Protein AF-I3IBD9-F1 (afdb_monomer)

Mean predicted aligned error: 4.46 Å

Foldseek 3Di:
DVVVVVVLVVLLCLVVDPPPDPDLLVSLLVSLVVVLQCCQAPCCVPPVVCDHRNCVVHPCSSVVSSVVSSVSSSVSSVVVVVD

pLDDT: mean 89.36, std 8.5, range [56.09, 96.75]

Solvent-accessible surface area (backbone atoms only — not comparable to full-atom values): 4571 Å² total; per-residue (Å²): 113,72,68,61,54,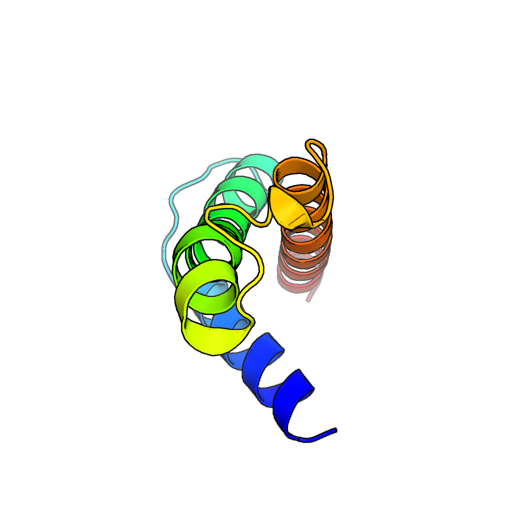52,54,52,51,62,60,50,54,61,73,72,50,88,70,91,44,97,40,71,67,58,39,16,48,58,58,15,47,55,62,32,50,45,42,26,68,42,42,20,41,76,73,66,69,30,38,68,40,25,48,75,79,34,88,59,40,52,58,51,51,35,51,53,38,27,52,54,31,38,53,51,55,50,50,68,72,75,106

Secondary structure (DSSP, 8-state):
-HHHHHHHHHHHGGGGS----SSHHHHHHHHHHHHHHHIIIIIIIIIS---GGGGGG-TTHHHHHHHHHHHHHHHHHHHHHH-

Radius of gyration: 13.64 Å; Cα contacts (8 Å, |Δi|>4): 73; chains: 1; bounding box: 32×30×34 Å

Structure (mmCIF, N/CA/C/O backbone):
data_AF-I3IBD9-F1
#
_entry.id   AF-I3IBD9-F1
#
loop_
_atom_site.group_PDB
_atom_site.id
_atom_site.type_symbol
_atom_site.label_atom_id
_atom_site.label_alt_id
_atom_site.label_comp_id
_atom_site.label_asym_id
_atom_site.label_entity_id
_atom_site.label_seq_id
_atom_site.pdbx_PDB_ins_code
_atom_site.Cartn_x
_atom_site.Cartn_y
_atom_site.Cartn_z
_atom_site.occupancy
_atom_site.B_iso_or_equiv
_atom_site.auth_seq_id
_atom_site.auth_comp_id
_atom_site.auth_asym_id
_atom_site.auth_atom_id
_atom_site.pdbx_PDB_model_num
ATOM 1 N N . MET A 1 1 ? 3.899 -16.432 11.828 1.00 56.09 1 MET A N 1
ATOM 2 C CA . MET A 1 1 ? 4.691 -16.385 10.575 1.00 56.09 1 MET A CA 1
ATOM 3 C C . MET A 1 1 ? 3.837 -16.670 9.342 1.00 56.09 1 MET A C 1
ATOM 5 O O . MET A 1 1 ? 3.890 -15.873 8.416 1.00 56.09 1 MET A O 1
ATOM 9 N N . TYR A 1 2 ? 2.982 -17.702 9.363 1.00 58.09 2 TYR A N 1
ATOM 10 C CA . TYR A 1 2 ? 2.070 -18.054 8.260 1.00 58.09 2 TYR A CA 1
ATOM 11 C C . TYR A 1 2 ? 1.241 -16.887 7.667 1.00 58.09 2 TYR A C 1
ATOM 13 O O . TYR A 1 2 ? 1.267 -16.725 6.449 1.00 58.09 2 TYR A O 1
ATOM 21 N N . PRO A 1 3 ? 0.616 -15.984 8.458 1.00 72.25 3 PRO A N 1
ATOM 22 C CA . PRO A 1 3 ? -0.208 -14.917 7.881 1.00 72.25 3 PRO A CA 1
ATOM 23 C C . PRO A 1 3 ? 0.602 -13.918 7.047 1.00 72.25 3 PRO A C 1
ATOM 25 O O . PRO A 1 3 ? 0.136 -13.448 6.019 1.00 72.25 3 PRO A O 1
ATOM 28 N N . ARG A 1 4 ? 1.837 -13.602 7.465 1.00 69.12 4 ARG A N 1
ATOM 29 C CA . ARG A 1 4 ? 2.657 -12.556 6.824 1.00 69.12 4 ARG A CA 1
ATOM 30 C C . ARG A 1 4 ? 3.149 -12.977 5.440 1.00 69.12 4 ARG A C 1
ATOM 32 O O . ARG A 1 4 ? 3.214 -12.145 4.544 1.00 69.12 4 ARG A O 1
ATOM 39 N N . ILE A 1 5 ? 3.460 -14.263 5.270 1.00 74.56 5 ILE A N 1
ATOM 40 C CA . ILE A 1 5 ? 3.894 -14.824 3.983 1.00 74.56 5 ILE A CA 1
ATOM 41 C C . ILE A 1 5 ? 2.720 -14.845 3.002 1.00 74.56 5 ILE A C 1
ATOM 43 O O . ILE A 1 5 ? 2.875 -14.413 1.864 1.00 74.56 5 ILE A O 1
ATOM 47 N N . VAL A 1 6 ? 1.538 -15.277 3.457 1.00 81.94 6 VAL A N 1
ATOM 48 C CA . VAL A 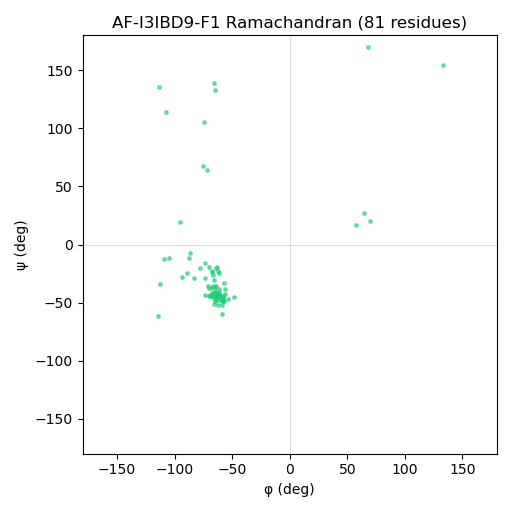1 6 ? 0.319 -15.285 2.633 1.00 81.94 6 VAL A CA 1
ATOM 49 C C . VAL A 1 6 ? -0.036 -13.870 2.185 1.00 81.94 6 VAL A C 1
ATOM 51 O O . VAL A 1 6 ? -0.300 -13.658 1.007 1.00 81.94 6 VAL A O 1
ATOM 54 N N . TRP A 1 7 ? 0.040 -12.889 3.088 1.00 81.75 7 TRP A N 1
ATOM 55 C CA . TRP A 1 7 ? -0.216 -11.489 2.754 1.00 81.75 7 TRP A CA 1
ATOM 56 C C . TRP A 1 7 ? 0.773 -10.928 1.728 1.00 81.75 7 TRP A C 1
ATOM 58 O O . TRP A 1 7 ? 0.352 -10.281 0.774 1.00 81.75 7 TRP A O 1
ATOM 68 N N . GLY A 1 8 ? 2.070 -11.210 1.878 1.00 82.38 8 GLY A N 1
ATOM 69 C CA . GLY A 1 8 ? 3.077 -10.797 0.898 1.00 82.38 8 GLY A CA 1
ATOM 70 C C . GLY A 1 8 ? 2.879 -11.454 -0.472 1.00 82.38 8 GLY A C 1
ATOM 71 O O . GLY A 1 8 ? 2.950 -10.772 -1.491 1.00 82.38 8 GLY A O 1
ATOM 72 N N . GLY A 1 9 ? 2.580 -12.756 -0.504 1.00 84.31 9 GLY A N 1
ATOM 73 C CA . GLY A 1 9 ? 2.318 -13.498 -1.740 1.00 84.31 9 GLY A CA 1
ATOM 74 C C . GLY A 1 9 ? 1.041 -13.047 -2.450 1.00 84.31 9 GLY A C 1
ATOM 75 O O . GLY A 1 9 ? 1.061 -12.846 -3.661 1.00 84.31 9 GLY A O 1
ATOM 76 N N . LEU A 1 10 ? -0.041 -12.810 -1.698 1.00 89.44 10 LEU A N 1
ATOM 77 C CA . LEU A 1 10 ? -1.323 -12.341 -2.232 1.00 89.44 10 LEU A CA 1
ATOM 78 C C . LEU A 1 10 ? -1.153 -11.028 -3.004 1.00 89.44 10 LEU A C 1
ATOM 80 O O . LEU A 1 10 ? -1.596 -10.917 -4.145 1.00 89.44 10 LEU A O 1
ATOM 84 N N . TRP A 1 11 ? -0.463 -10.055 -2.407 1.00 90.38 11 TRP A N 1
ATOM 85 C CA . TRP A 1 11 ? -0.176 -8.786 -3.073 1.00 90.38 11 TRP A CA 1
ATOM 86 C C . TRP A 1 11 ? 0.897 -8.918 -4.154 1.00 90.38 11 TRP A C 1
ATOM 88 O O . TRP A 1 11 ? 0.861 -8.189 -5.141 1.00 90.38 11 TRP A O 1
ATOM 98 N N . GLY A 1 12 ? 1.821 -9.871 -4.015 1.00 88.19 12 GLY A N 1
ATOM 99 C CA . GLY A 1 12 ? 2.822 -10.198 -5.029 1.00 88.19 12 GLY A CA 1
ATOM 100 C C . GLY A 1 12 ? 2.210 -10.587 -6.379 1.00 88.19 12 GLY A C 1
ATOM 101 O O . GLY A 1 12 ? 2.750 -10.221 -7.421 1.00 88.19 12 GLY A O 1
ATOM 102 N N . PHE A 1 13 ? 1.038 -11.231 -6.393 1.00 90.75 13 PHE A N 1
ATOM 103 C CA . PHE A 1 13 ? 0.334 -11.561 -7.639 1.00 90.75 13 PHE A CA 1
ATOM 104 C C . PHE A 1 13 ? -0.078 -10.331 -8.459 1.00 90.75 13 PHE A C 1
ATOM 106 O O . PHE A 1 13 ? -0.203 -10.436 -9.678 1.00 90.75 13 PHE A O 1
ATOM 113 N N . LEU A 1 14 ? -0.212 -9.149 -7.844 1.00 89.19 14 LEU A N 1
ATOM 114 C CA . LEU A 1 14 ? -0.483 -7.905 -8.574 1.00 89.19 14 LEU A CA 1
ATOM 115 C C . LEU A 1 14 ? 0.634 -7.556 -9.565 1.00 89.19 14 LEU A C 1
ATOM 117 O O . LEU A 1 14 ? 0.383 -6.879 -10.559 1.00 89.19 14 LEU A O 1
ATOM 121 N N . PHE A 1 15 ? 1.856 -8.044 -9.342 1.00 88.69 15 PHE A N 1
ATOM 122 C CA . PHE A 1 15 ? 2.960 -7.856 -10.278 1.00 88.69 15 PHE A CA 1
ATOM 123 C C . PHE A 1 15 ? 2.844 -8.717 -11.538 1.00 88.69 15 PHE A C 1
ATOM 125 O O . PHE A 1 15 ? 3.509 -8.402 -12.523 1.00 88.69 15 PHE A O 1
ATOM 132 N N . LEU A 1 16 ? 1.999 -9.751 -11.550 1.00 87.88 16 LEU A N 1
ATOM 133 C CA . LEU A 1 16 ? 1.708 -10.523 -12.762 1.00 87.88 16 LEU A CA 1
ATOM 134 C C . LEU A 1 16 ? 0.738 -9.795 -13.698 1.00 87.88 16 LEU A C 1
ATOM 136 O O . LEU A 1 16 ? 0.679 -10.113 -14.883 1.00 87.88 16 LEU A O 1
ATOM 140 N N . LEU A 1 17 ? -0.023 -8.823 -13.185 1.00 85.69 17 LEU A N 1
ATOM 141 C CA . LEU A 1 17 ? -0.939 -8.046 -14.009 1.00 85.69 17 LEU A CA 1
ATOM 142 C C . LEU A 1 17 ? -0.146 -7.194 -15.017 1.00 85.69 17 LEU A C 1
ATOM 144 O O . LEU A 1 17 ? 0.866 -6.585 -14.641 1.00 85.69 17 LEU A O 1
ATOM 148 N N . PRO A 1 18 ? -0.611 -7.089 -16.277 1.00 79.94 18 PRO A N 1
ATOM 149 C CA . PRO A 1 18 ? 0.006 -6.251 -17.300 1.00 79.94 18 PRO A CA 1
ATOM 150 C C . PRO A 1 18 ? -0.319 -4.773 -17.035 1.00 79.94 18 PRO A C 1
ATOM 152 O O . PRO A 1 18 ? -1.069 -4.128 -17.762 1.00 79.94 18 PRO A O 1
ATOM 155 N N . ILE A 1 19 ? 0.218 -4.223 -15.947 1.00 78.06 19 ILE A N 1
ATOM 156 C CA . ILE A 1 19 ? 0.075 -2.807 -15.614 1.00 78.06 19 ILE A CA 1
ATOM 157 C C . ILE A 1 19 ? 0.984 -2.029 -16.563 1.00 78.06 19 ILE A C 1
ATOM 159 O O . ILE A 1 19 ? 2.207 -2.024 -16.403 1.00 78.06 19 ILE A O 1
ATOM 163 N N . TYR A 1 20 ? 0.377 -1.373 -17.552 1.00 65.12 20 TYR A N 1
ATOM 164 C CA . TYR A 1 20 ? 1.044 -0.546 -18.559 1.00 65.12 20 TYR A CA 1
ATOM 165 C C . TYR A 1 20 ? 1.560 0.772 -17.960 1.00 65.12 20 TYR A C 1
ATOM 167 O O . TYR A 1 20 ? 1.113 1.861 -18.306 1.00 65.12 20 TYR A O 1
ATOM 175 N N . ALA A 1 21 ? 2.503 0.686 -17.026 1.00 72.44 21 ALA A N 1
ATOM 176 C CA . ALA A 1 21 ? 3.232 1.832 -16.512 1.00 72.44 21 ALA A CA 1
ATOM 177 C C . ALA A 1 21 ? 4.662 1.786 -17.057 1.00 72.44 21 ALA A C 1
ATOM 179 O O . ALA A 1 21 ? 5.442 0.901 -16.712 1.00 72.44 21 ALA A O 1
ATOM 180 N N . SER A 1 22 ? 5.013 2.766 -17.894 1.00 74.88 22 SER A N 1
ATOM 181 C CA . SER A 1 22 ? 6.346 2.859 -18.509 1.00 74.88 22 SER A CA 1
ATOM 182 C C . SER A 1 22 ? 7.475 3.058 -17.487 1.00 74.88 22 SER A C 1
ATOM 184 O O . SER A 1 22 ? 8.636 2.813 -17.804 1.00 74.88 22 SER A O 1
ATOM 186 N N . SER A 1 23 ? 7.155 3.514 -16.271 1.00 88.50 23 SER A N 1
ATOM 187 C CA . SER A 1 23 ? 8.113 3.743 -15.188 1.00 88.50 23 SER A CA 1
ATOM 188 C C . SER A 1 23 ? 7.874 2.778 -14.031 1.00 88.50 23 SER A C 1
ATOM 190 O O . SER A 1 23 ? 6.744 2.613 -13.569 1.00 88.50 23 SER A O 1
ATOM 192 N N . ILE A 1 24 ? 8.959 2.203 -13.507 1.00 89.75 24 ILE A N 1
ATOM 193 C CA . ILE A 1 24 ? 8.961 1.330 -12.319 1.00 89.75 24 ILE A CA 1
ATOM 194 C C . ILE A 1 24 ? 8.348 2.048 -11.114 1.00 89.75 24 ILE A C 1
ATOM 196 O O . ILE A 1 24 ? 7.597 1.440 -10.352 1.00 89.75 24 ILE A O 1
ATOM 200 N N . PHE A 1 25 ? 8.615 3.350 -10.972 1.00 90.75 25 PHE A N 1
ATOM 201 C CA . PHE A 1 25 ? 8.045 4.167 -9.902 1.00 90.75 25 PHE A CA 1
ATOM 202 C C . PHE A 1 25 ? 6.526 4.268 -10.025 1.00 90.75 25 PHE A C 1
ATOM 204 O O . PHE A 1 25 ? 5.819 4.016 -9.051 1.00 90.75 25 PHE A O 1
ATOM 211 N N . ALA A 1 26 ? 6.024 4.568 -11.227 1.00 89.75 26 ALA A N 1
ATOM 212 C CA . ALA A 1 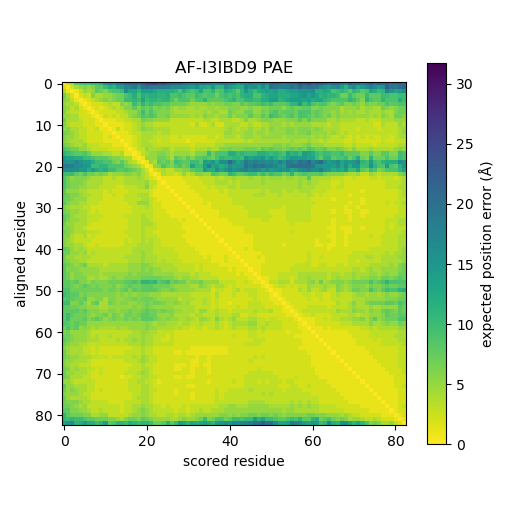26 ? 4.591 4.661 -11.491 1.00 89.75 26 ALA A CA 1
ATOM 213 C C . ALA A 1 26 ? 3.897 3.304 -11.301 1.00 89.75 26 ALA A C 1
ATOM 215 O O . ALA A 1 26 ? 2.858 3.228 -10.650 1.00 89.75 26 ALA A O 1
ATOM 216 N N . ARG A 1 27 ? 4.508 2.215 -11.787 1.00 90.69 27 ARG A N 1
ATOM 217 C CA . ARG A 1 27 ? 4.000 0.851 -11.590 1.00 90.69 27 ARG A CA 1
ATOM 218 C C . ARG A 1 27 ? 3.874 0.515 -10.105 1.00 90.69 27 ARG A C 1
ATOM 220 O O . ARG A 1 27 ? 2.826 0.050 -9.672 1.00 90.69 27 ARG A O 1
ATOM 227 N N . SER A 1 28 ? 4.921 0.792 -9.331 1.00 92.69 28 SER A N 1
ATOM 228 C CA . SER A 1 28 ? 4.950 0.506 -7.893 1.00 92.69 28 SER A CA 1
ATOM 229 C C . SER A 1 28 ? 3.947 1.358 -7.117 1.00 92.69 28 SER A C 1
ATOM 231 O O . SER A 1 28 ? 3.322 0.887 -6.174 1.00 92.69 28 SER A O 1
ATOM 233 N N . PHE A 1 29 ? 3.750 2.610 -7.535 1.00 93.88 29 PHE A N 1
ATOM 234 C CA . PHE A 1 29 ? 2.743 3.500 -6.961 1.00 93.88 29 PHE A CA 1
ATOM 235 C C . PHE A 1 29 ? 1.327 2.944 -7.149 1.00 93.88 29 PHE A C 1
ATOM 237 O O . PHE A 1 29 ? 0.568 2.846 -6.187 1.00 93.88 29 PHE A O 1
ATOM 244 N N . VAL A 1 30 ? 0.993 2.513 -8.370 1.00 92.50 30 VAL A N 1
ATOM 245 C CA . VAL A 1 30 ? -0.318 1.927 -8.690 1.00 92.50 30 VAL A CA 1
ATOM 246 C C . VAL A 1 30 ? -0.545 0.622 -7.928 1.00 92.50 30 VAL A C 1
ATOM 248 O O . VAL A 1 30 ? -1.610 0.438 -7.344 1.00 92.50 30 VAL A O 1
ATOM 251 N N . ILE A 1 31 ? 0.452 -0.265 -7.885 1.00 93.00 31 ILE A N 1
ATOM 252 C CA . ILE A 1 31 ? 0.339 -1.535 -7.157 1.00 93.00 31 ILE A CA 1
ATOM 253 C C . ILE A 1 31 ? 0.124 -1.288 -5.664 1.00 93.00 31 ILE A C 1
ATOM 255 O O . ILE A 1 31 ? -0.738 -1.931 -5.077 1.00 93.00 31 ILE A O 1
ATOM 259 N N . ALA A 1 32 ? 0.846 -0.341 -5.061 1.00 95.06 32 ALA A N 1
ATOM 260 C CA . ALA A 1 32 ? 0.732 -0.018 -3.641 1.00 95.06 32 ALA A CA 1
ATOM 261 C C . ALA A 1 32 ? -0.614 0.605 -3.245 1.00 95.06 32 ALA A C 1
ATOM 263 O O . ALA A 1 32 ? -1.037 0.452 -2.097 1.00 95.06 32 ALA A 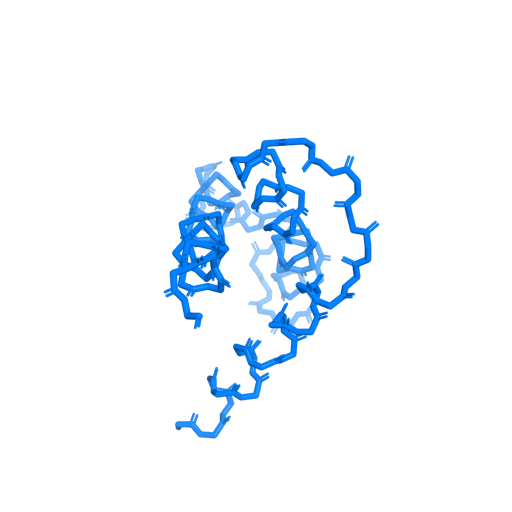O 1
ATOM 264 N N . LEU A 1 33 ? -1.318 1.271 -4.167 1.00 94.69 33 LEU A N 1
ATOM 265 C CA . LEU A 1 33 ? -2.650 1.815 -3.891 1.00 94.69 33 LEU A CA 1
ATOM 266 C C . LEU A 1 33 ? -3.660 0.720 -3.537 1.00 94.69 33 LEU A C 1
ATOM 268 O O . LEU A 1 33 ? -4.466 0.920 -2.635 1.00 94.69 33 LEU A O 1
ATOM 272 N N . ILE A 1 34 ? -3.599 -0.441 -4.190 1.00 93.88 34 ILE A N 1
ATOM 273 C CA . ILE A 1 34 ? -4.553 -1.539 -3.977 1.00 93.88 34 ILE A CA 1
ATOM 274 C C . ILE A 1 34 ? -4.558 -2.029 -2.512 1.00 93.88 34 ILE A C 1
ATOM 276 O O . ILE A 1 34 ? -5.602 -1.923 -1.859 1.00 93.88 34 ILE A O 1
ATOM 280 N N . PRO A 1 35 ? -3.434 -2.512 -1.940 1.00 94.94 35 PRO A N 1
ATOM 281 C CA . PRO A 1 35 ? -3.395 -2.932 -0.546 1.00 94.94 35 PRO A CA 1
ATOM 282 C C . PRO A 1 35 ? -3.613 -1.765 0.422 1.00 94.94 35 PRO A C 1
ATOM 284 O O . PRO A 1 35 ? -4.206 -1.961 1.483 1.00 94.94 35 PRO A O 1
ATOM 287 N N . THR A 1 36 ? -3.197 -0.546 0.060 1.00 96.44 36 THR A N 1
ATOM 288 C CA . THR A 1 36 ? -3.428 0.652 0.881 1.00 96.44 36 THR A CA 1
ATOM 289 C C . THR A 1 36 ? -4.918 0.928 1.042 1.00 96.44 36 THR A C 1
ATOM 291 O O . THR A 1 36 ? -5.397 1.046 2.167 1.00 96.44 36 THR A O 1
ATOM 294 N N . LEU A 1 37 ? -5.671 0.995 -0.058 1.00 95.88 37 LEU A N 1
ATOM 295 C CA . LEU A 1 37 ? -7.108 1.262 -0.027 1.00 95.88 37 LEU A CA 1
ATOM 296 C C . LEU A 1 37 ? -7.853 0.167 0.738 1.00 95.88 37 LEU A C 1
ATOM 298 O O . LEU A 1 37 ? -8.701 0.468 1.574 1.00 95.88 37 LEU A O 1
ATOM 302 N N . ILE A 1 38 ? -7.490 -1.097 0.520 1.00 95.38 38 ILE A N 1
ATOM 303 C CA . ILE A 1 38 ? -8.095 -2.224 1.235 1.00 95.38 38 ILE A CA 1
ATOM 304 C C . ILE A 1 38 ? -7.779 -2.144 2.734 1.00 95.38 38 ILE A C 1
ATOM 306 O O . ILE A 1 38 ? -8.660 -2.339 3.567 1.00 95.38 38 ILE A O 1
ATOM 310 N N . THR A 1 39 ? -6.562 -1.771 3.115 1.00 94.56 39 THR A N 1
ATOM 311 C CA . THR A 1 39 ? -6.214 -1.606 4.533 1.00 94.56 39 THR A CA 1
ATOM 312 C C . THR A 1 39 ? -6.999 -0.454 5.172 1.00 94.56 39 THR A C 1
ATOM 314 O O . THR A 1 39 ? -7.626 -0.629 6.215 1.00 94.56 39 THR A O 1
ATOM 317 N N . LEU A 1 40 ? -7.019 0.712 4.520 1.00 94.94 40 LEU A N 1
ATOM 318 C CA . LEU A 1 40 ? -7.620 1.941 5.042 1.00 94.94 40 LEU A CA 1
ATOM 319 C C . LEU A 1 40 ? -9.148 1.902 5.107 1.00 94.94 40 LEU A C 1
ATOM 321 O O . LEU A 1 40 ? -9.732 2.447 6.044 1.00 94.94 40 LEU A O 1
ATOM 325 N N . PHE A 1 41 ? -9.794 1.286 4.119 1.00 95.75 41 PHE A N 1
ATOM 326 C CA . PHE A 1 41 ? -11.249 1.317 3.972 1.00 95.75 41 PHE A CA 1
ATOM 327 C C . PHE A 1 41 ? -11.928 -0.017 4.271 1.00 95.75 41 PHE A C 1
ATOM 329 O O . PHE A 1 41 ? -13.143 -0.029 4.437 1.00 95.75 41 PHE A O 1
ATOM 336 N N . VAL A 1 42 ? -11.177 -1.119 4.382 1.00 94.94 42 VAL A N 1
ATOM 337 C CA . VAL A 1 42 ? -11.736 -2.430 4.738 1.00 94.94 42 VAL A CA 1
ATOM 338 C C . VAL A 1 42 ? -11.215 -2.900 6.096 1.00 94.94 42 VAL A C 1
ATOM 340 O O . VAL A 1 42 ? -11.992 -3.040 7.038 1.00 94.94 42 VAL A O 1
ATOM 343 N N . PHE A 1 43 ? -9.903 -3.091 6.249 1.00 93.69 43 PHE A N 1
ATOM 344 C CA . PHE A 1 43 ? -9.347 -3.647 7.492 1.00 93.69 43 PHE A CA 1
ATOM 345 C C . PHE A 1 43 ? -9.534 -2.731 8.697 1.00 93.69 43 PHE A C 1
ATOM 347 O O . PHE A 1 43 ? -10.074 -3.156 9.719 1.00 93.69 43 PHE A O 1
ATOM 354 N N . PHE A 1 44 ? -9.143 -1.466 8.574 1.00 94.25 44 PHE A N 1
ATOM 355 C CA . PHE A 1 44 ? -9.232 -0.517 9.677 1.00 94.25 44 PHE A CA 1
ATOM 356 C C . PHE A 1 44 ? -10.653 -0.317 10.210 1.00 94.25 44 PHE A C 1
ATOM 358 O O . PHE A 1 44 ? -10.831 -0.488 11.417 1.00 94.25 44 PHE A O 1
ATOM 365 N N . PRO A 1 45 ? -11.675 -0.011 9.389 1.00 93.94 45 PRO A N 1
ATOM 366 C CA . PRO A 1 45 ? -13.019 0.195 9.915 1.00 93.94 45 PRO A CA 1
ATOM 367 C C . PRO A 1 45 ? -13.715 -1.104 10.341 1.00 93.94 45 PRO A C 1
ATOM 369 O O . PRO A 1 45 ? -14.327 -1.116 11.406 1.00 93.94 45 PRO A O 1
ATOM 372 N N . PHE A 1 46 ? -13.632 -2.188 9.557 1.00 94.19 46 PHE A N 1
ATOM 373 C CA . PHE A 1 46 ? -14.476 -3.372 9.784 1.00 94.19 46 PHE A CA 1
ATOM 374 C C . PHE A 1 46 ? -13.836 -4.456 10.653 1.00 94.19 46 PHE A C 1
ATOM 376 O O . PHE A 1 46 ? -14.562 -5.198 11.308 1.00 94.19 46 PHE A O 1
ATOM 383 N N . TYR A 1 47 ? -12.505 -4.564 10.670 1.00 92.06 47 TYR A N 1
ATOM 384 C CA . TYR A 1 47 ? -11.807 -5.648 11.374 1.00 92.06 47 TYR A CA 1
ATOM 385 C C . TYR A 1 47 ? -11.004 -5.161 12.582 1.00 92.06 47 TYR A C 1
ATOM 387 O O . TYR A 1 47 ? -10.918 -5.875 13.577 1.00 92.06 47 TYR A O 1
ATOM 395 N N . GLU A 1 48 ? -10.426 -3.958 12.523 1.00 90.50 48 GLU A N 1
ATOM 396 C CA . GLU A 1 48 ? -9.592 -3.421 13.609 1.00 90.50 48 GLU A CA 1
ATOM 397 C C . GLU A 1 48 ? -10.281 -2.340 14.457 1.00 90.50 48 GLU A C 1
ATOM 399 O O . GLU A 1 48 ? -9.752 -1.961 15.500 1.00 90.50 48 GLU A O 1
ATOM 404 N N . GLY A 1 49 ? -11.434 -1.816 14.026 1.00 90.44 49 GLY A N 1
ATOM 405 C CA . GLY A 1 49 ? -12.158 -0.763 14.747 1.00 90.44 49 GLY A CA 1
ATOM 406 C C . GLY A 1 49 ? -11.403 0.572 14.837 1.00 90.44 49 GLY A C 1
ATOM 407 O O . GLY A 1 49 ? -11.618 1.348 15.765 1.00 90.44 49 GLY A O 1
ATOM 408 N N . LYS A 1 50 ? -10.513 0.865 13.882 1.00 90.38 50 LYS A N 1
ATOM 40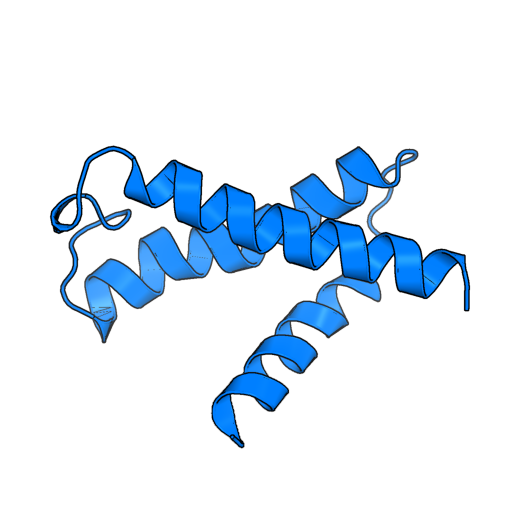9 C CA . LYS A 1 50 ? -9.630 2.050 13.879 1.00 90.38 50 LYS A CA 1
ATOM 410 C C . LYS A 1 50 ? -10.170 3.243 13.084 1.00 90.38 50 LYS A C 1
ATOM 412 O O . LYS A 1 50 ? -9.435 4.149 12.689 1.00 90.38 50 LYS A O 1
ATOM 417 N N . GLY A 1 51 ? -11.478 3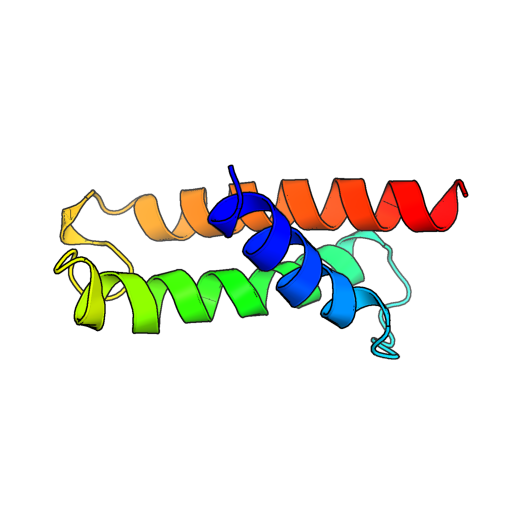.243 12.849 1.00 90.56 51 GLY A N 1
ATOM 418 C CA . GLY A 1 51 ? -12.150 4.252 12.043 1.00 90.56 51 GLY A CA 1
ATOM 419 C C . GLY A 1 51 ? -11.783 4.185 10.558 1.00 90.56 51 GLY A C 1
ATOM 420 O O . GLY A 1 51 ? -10.877 3.468 10.126 1.00 90.56 51 GLY A O 1
ATOM 421 N N . VAL A 1 52 ? -12.5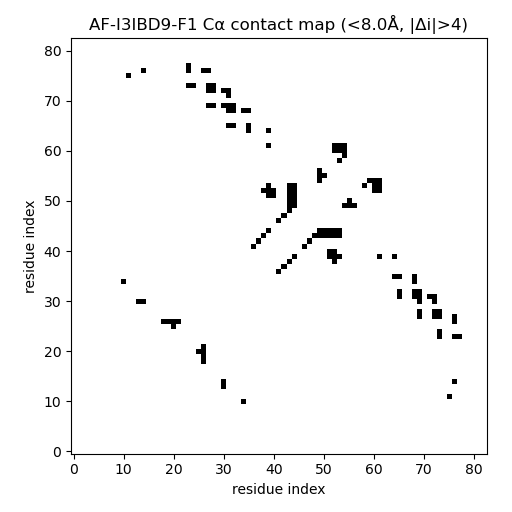20 4.950 9.756 1.00 92.38 52 VAL A N 1
ATOM 422 C CA . VAL A 1 52 ? -12.272 5.055 8.314 1.00 92.38 52 VAL A CA 1
ATOM 423 C C . VAL A 1 52 ? -10.905 5.695 8.083 1.00 92.38 52 VAL A C 1
ATOM 425 O O . VAL A 1 52 ? -10.561 6.689 8.723 1.00 92.38 52 VAL A O 1
ATOM 428 N N . ALA A 1 53 ? -10.112 5.099 7.192 1.00 91.88 53 ALA A N 1
ATOM 429 C CA . ALA A 1 53 ? -8.745 5.509 6.887 1.00 91.88 53 ALA A CA 1
ATOM 430 C C . ALA A 1 53 ? -7.783 5.528 8.093 1.00 91.88 53 ALA A C 1
ATOM 432 O O . ALA A 1 53 ? -6.708 6.117 8.021 1.00 91.88 53 ALA A O 1
ATOM 433 N N . GLY A 1 54 ? -8.125 4.866 9.204 1.00 91.44 54 GLY A N 1
ATOM 434 C CA . GLY A 1 54 ? -7.243 4.805 10.372 1.00 91.44 54 GLY A CA 1
ATOM 435 C C . GLY A 1 54 ? -7.113 6.144 11.099 1.00 91.44 54 GLY A C 1
ATOM 436 O O . GLY A 1 54 ? -6.146 6.354 11.829 1.00 91.44 54 GLY A O 1
ATOM 437 N N . LEU A 1 55 ? -8.059 7.067 10.896 1.00 92.94 55 LEU A N 1
ATOM 438 C CA . LEU A 1 55 ? -7.999 8.412 11.470 1.00 92.94 55 LEU A CA 1
ATOM 439 C C . LEU A 1 55 ? -8.053 8.414 13.003 1.00 92.94 55 LEU A C 1
ATOM 441 O O . LEU A 1 55 ? -7.579 9.370 13.612 1.00 92.94 55 LEU A O 1
ATOM 445 N N . SER A 1 56 ? -8.543 7.342 13.641 1.00 91.12 56 SER A N 1
ATOM 446 C CA . SER A 1 56 ? -8.489 7.223 15.104 1.00 91.12 56 SER A CA 1
ATOM 447 C C . SER A 1 56 ? -7.069 7.007 15.643 1.00 91.12 56 SER A C 1
ATOM 449 O O . SER A 1 56 ? -6.819 7.278 16.813 1.00 91.12 56 SER A O 1
ATOM 451 N N . LEU A 1 57 ? -6.131 6.558 14.801 1.00 90.88 57 LEU A N 1
ATOM 452 C CA . LEU A 1 57 ? -4.712 6.421 15.146 1.00 90.88 57 LEU A CA 1
ATOM 453 C C . LEU A 1 57 ? -3.905 7.705 14.911 1.00 90.88 57 LEU A C 1
ATOM 455 O O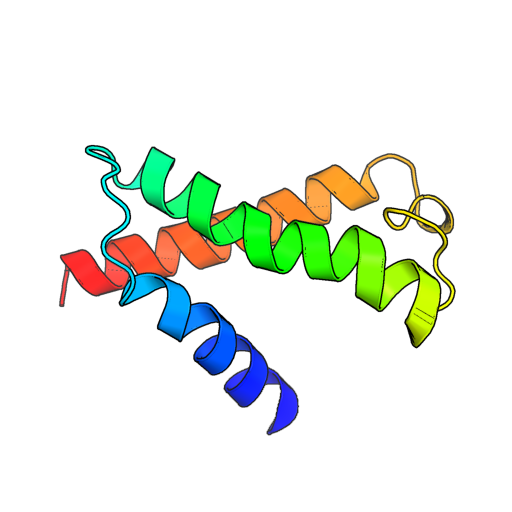 . LEU A 1 57 ? -2.755 7.791 15.333 1.00 90.88 57 LEU A O 1
ATOM 459 N N . GLY A 1 58 ? -4.485 8.685 14.215 1.00 94.88 58 GLY A N 1
ATOM 460 C CA . GLY A 1 58 ? -3.826 9.931 13.842 1.00 94.88 58 GLY A CA 1
ATOM 461 C C . GLY A 1 58 ? -4.048 10.300 12.378 1.00 94.88 58 GLY A C 1
ATOM 462 O O . GLY A 1 58 ? -4.255 9.446 11.516 1.00 94.88 58 GLY A O 1
ATOM 463 N N . ILE A 1 59 ? -3.957 11.598 12.083 1.00 94.69 59 ILE A N 1
ATOM 464 C CA . ILE A 1 59 ? -4.234 12.145 10.745 1.00 94.69 59 ILE A CA 1
ATOM 465 C C . ILE A 1 59 ? -3.215 11.709 9.679 1.00 94.69 59 ILE A C 1
ATOM 467 O O . ILE A 1 59 ? -3.528 11.692 8.493 1.00 94.69 59 ILE A O 1
ATOM 471 N N . LEU A 1 60 ? -2.005 11.320 10.095 1.00 95.69 60 LEU A N 1
ATOM 472 C CA . LEU A 1 60 ? -0.933 10.869 9.199 1.00 95.69 60 LEU A CA 1
ATOM 473 C C . LEU A 1 60 ? -0.994 9.371 8.875 1.00 95.69 60 LEU A C 1
ATOM 475 O O . LEU A 1 60 ? -0.250 8.906 8.011 1.00 95.69 60 LEU A O 1
ATOM 479 N N . THR A 1 61 ? -1.880 8.611 9.524 1.00 95.25 61 THR A N 1
ATOM 480 C CA . THR A 1 61 ? -2.014 7.161 9.319 1.00 95.25 61 THR A CA 1
ATOM 481 C C . THR A 1 61 ? -2.208 6.773 7.846 1.00 95.25 61 THR A C 1
ATOM 483 O O . THR A 1 61 ? -1.465 5.906 7.383 1.00 95.25 61 THR A O 1
ATOM 486 N N . PRO A 1 62 ? -3.100 7.418 7.061 1.00 94.69 62 PRO A N 1
ATOM 487 C CA . PRO A 1 62 ? -3.262 7.104 5.639 1.00 94.69 62 PRO A CA 1
ATOM 488 C C . PRO A 1 62 ? -1.962 7.228 4.842 1.00 94.69 62 PRO A C 1
ATOM 490 O O . PRO A 1 62 ? -1.643 6.372 4.017 1.00 94.69 62 PRO A O 1
ATOM 493 N N . PHE A 1 63 ? -1.196 8.286 5.121 1.00 96.25 63 PHE A N 1
ATOM 494 C CA . PHE A 1 63 ? 0.056 8.569 4.434 1.00 96.25 63 PHE A CA 1
ATOM 495 C C . PHE A 1 63 ? 1.129 7.534 4.778 1.00 96.25 63 PHE A C 1
ATOM 497 O O . PHE A 1 63 ? 1.801 7.027 3.884 1.00 96.25 63 PHE A O 1
ATOM 504 N N . LEU A 1 64 ? 1.257 7.173 6.057 1.00 95.94 64 LEU A N 1
ATOM 505 C CA . LEU A 1 64 ? 2.225 6.171 6.502 1.00 95.94 64 LEU A CA 1
ATOM 506 C C . LEU A 1 64 ? 1.916 4.786 5.930 1.00 95.94 64 LEU A C 1
ATOM 508 O O . LEU A 1 64 ? 2.821 4.119 5.433 1.00 95.94 64 LEU A O 1
ATOM 512 N N . VAL A 1 65 ? 0.648 4.366 5.952 1.00 96.06 65 VAL A N 1
ATOM 513 C CA . VAL A 1 65 ? 0.225 3.081 5.372 1.00 96.06 65 VAL A CA 1
ATOM 514 C C . VAL A 1 65 ? 0.584 3.031 3.890 1.00 96.06 65 VAL A C 1
ATOM 516 O O . VAL A 1 65 ? 1.225 2.076 3.450 1.00 96.06 65 VAL A O 1
ATOM 519 N N . PHE A 1 66 ? 0.244 4.085 3.143 1.00 96.75 66 PHE A N 1
ATOM 520 C CA . PHE A 1 66 ? 0.603 4.184 1.733 1.00 96.75 66 PHE A CA 1
ATOM 521 C C . PHE A 1 66 ? 2.117 4.122 1.515 1.00 96.75 66 PHE A C 1
ATOM 523 O O . PHE A 1 66 ? 2.593 3.352 0.684 1.00 96.75 66 PHE A O 1
ATOM 530 N N . PHE A 1 67 ? 2.883 4.895 2.284 1.00 96.75 67 P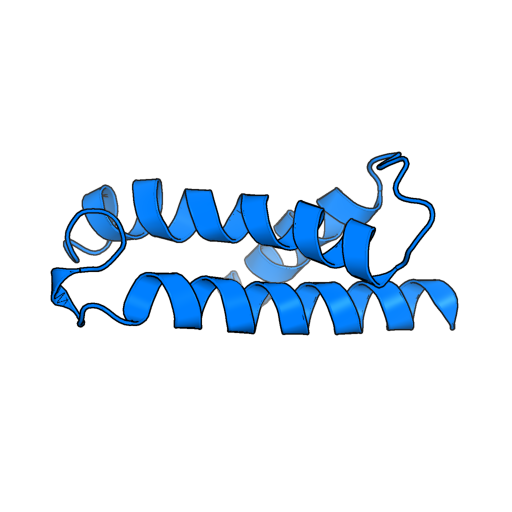HE A N 1
ATOM 531 C CA . PHE A 1 67 ? 4.335 4.969 2.172 1.00 96.75 67 PHE A CA 1
ATOM 532 C C . PHE A 1 67 ? 5.004 3.601 2.357 1.00 96.75 67 PHE A C 1
ATOM 534 O O . PHE A 1 67 ? 5.842 3.211 1.543 1.00 96.75 67 PHE A O 1
ATOM 541 N N . PHE A 1 68 ? 4.601 2.835 3.374 1.00 95.69 68 PHE A N 1
ATOM 542 C CA . PHE A 1 68 ? 5.161 1.503 3.607 1.00 95.69 68 PHE A CA 1
ATOM 543 C C . PHE A 1 68 ? 4.783 0.504 2.508 1.00 95.69 68 PHE A C 1
ATOM 545 O O . PHE A 1 68 ? 5.653 -0.238 2.046 1.00 95.69 68 PHE A O 1
ATOM 552 N N . PHE A 1 69 ? 3.530 0.507 2.036 1.00 95.94 69 PHE A N 1
ATOM 553 C CA . PHE A 1 69 ? 3.137 -0.333 0.899 1.00 95.94 69 PHE A CA 1
ATOM 554 C C . PHE A 1 69 ? 3.856 0.063 -0.388 1.00 95.94 69 PHE A C 1
ATOM 556 O O . PHE A 1 69 ? 4.216 -0.805 -1.182 1.00 95.94 69 PHE A O 1
ATOM 563 N N . TRP A 1 70 ? 4.111 1.353 -0.588 1.00 95.88 70 TRP A N 1
ATOM 564 C CA . TRP A 1 70 ? 4.835 1.840 -1.750 1.00 95.88 70 TRP A CA 1
ATOM 565 C C . TRP A 1 70 ? 6.304 1.436 -1.728 1.00 95.88 70 TRP A C 1
ATOM 567 O O . TRP A 1 70 ? 6.791 0.938 -2.740 1.00 95.88 70 TRP A O 1
ATOM 577 N N . ILE A 1 71 ? 6.988 1.546 -0.584 1.00 96.31 71 ILE A N 1
ATOM 578 C CA . ILE A 1 71 ? 8.360 1.039 -0.434 1.00 96.31 71 ILE A CA 1
ATOM 579 C C . ILE A 1 71 ? 8.407 -0.462 -0.705 1.00 96.31 71 ILE A C 1
ATOM 581 O O . ILE A 1 71 ? 9.253 -0.909 -1.474 1.00 96.31 71 ILE A O 1
ATOM 585 N N . TRP A 1 72 ? 7.497 -1.234 -0.106 1.00 94.75 72 TRP A N 1
ATOM 586 C CA . TRP A 1 72 ? 7.409 -2.675 -0.342 1.00 94.75 72 TRP A CA 1
ATOM 587 C C . TRP A 1 72 ? 7.190 -2.997 -1.827 1.00 94.75 72 TRP A C 1
ATOM 589 O O . TRP A 1 72 ? 7.863 -3.860 -2.389 1.00 94.75 72 TRP A O 1
ATOM 599 N N . SER A 1 73 ? 6.292 -2.269 -2.492 1.00 94.44 73 SER A N 1
ATOM 600 C CA . SER A 1 73 ? 6.035 -2.467 -3.915 1.00 94.44 73 SER A CA 1
ATOM 601 C C . SER A 1 73 ? 7.237 -2.067 -4.772 1.00 94.44 73 SER A C 1
ATOM 603 O O . SER A 1 73 ? 7.505 -2.712 -5.782 1.00 94.44 73 SER A O 1
ATOM 605 N N . LEU A 1 74 ? 7.951 -1.005 -4.403 1.00 94.75 74 LEU A N 1
ATOM 606 C CA . LEU A 1 74 ? 9.113 -0.516 -5.134 1.00 94.75 74 LEU A CA 1
ATOM 607 C C . LEU A 1 74 ? 10.276 -1.503 -5.038 1.00 94.75 74 LEU A C 1
ATOM 609 O O . LEU A 1 74 ? 10.893 -1.821 -6.053 1.00 94.75 74 LEU A O 1
ATOM 613 N N . THR A 1 75 ? 10.550 -2.032 -3.844 1.00 94.62 75 THR A N 1
ATOM 614 C CA . THR A 1 75 ? 11.596 -3.043 -3.654 1.00 94.62 75 THR A CA 1
ATOM 615 C C . THR A 1 75 ? 11.261 -4.336 -4.394 1.00 94.62 75 THR A C 1
ATOM 617 O O . THR A 1 75 ? 12.135 -4.883 -5.066 1.00 94.62 75 THR A O 1
ATOM 620 N N . ALA A 1 76 ? 9.999 -4.776 -4.380 1.00 92.44 76 ALA A N 1
ATOM 621 C CA . ALA A 1 76 ? 9.543 -5.919 -5.170 1.00 92.44 76 ALA A CA 1
ATOM 622 C C . ALA A 1 76 ? 9.695 -5.681 -6.685 1.00 92.44 76 ALA A C 1
ATOM 624 O O . ALA A 1 76 ? 10.222 -6.538 -7.394 1.00 92.44 76 ALA A O 1
ATOM 625 N N . ALA A 1 77 ? 9.308 -4.501 -7.183 1.00 91.81 77 ALA A N 1
ATOM 626 C CA . ALA A 1 77 ? 9.447 -4.145 -8.596 1.00 91.81 77 ALA A CA 1
ATOM 627 C C . ALA A 1 77 ? 10.912 -4.139 -9.056 1.00 91.81 77 ALA A C 1
ATOM 629 O O . ALA A 1 77 ? 11.220 -4.601 -10.154 1.00 91.81 77 ALA A O 1
ATOM 630 N N . ILE A 1 78 ? 11.814 -3.616 -8.220 1.00 92.44 78 ILE A N 1
ATOM 631 C CA . ILE A 1 78 ? 13.256 -3.611 -8.486 1.00 92.44 78 ILE A CA 1
ATOM 632 C C . ILE A 1 78 ? 13.791 -5.045 -8.483 1.00 92.44 78 ILE A C 1
ATOM 634 O O . ILE A 1 78 ? 14.491 -5.422 -9.418 1.00 92.44 78 ILE A O 1
ATOM 638 N N . SER A 1 79 ? 13.420 -5.862 -7.494 1.00 91.62 79 SER A N 1
ATOM 639 C CA . SER A 1 79 ? 13.848 -7.263 -7.410 1.00 91.62 79 SER A CA 1
ATOM 640 C C . SER A 1 79 ? 13.449 -8.061 -8.653 1.00 91.62 79 SER A C 1
ATOM 642 O O . SER A 1 79 ? 14.277 -8.784 -9.198 1.00 91.62 79 SER A O 1
ATOM 644 N N . LEU A 1 80 ? 12.215 -7.890 -9.141 1.00 88.31 80 LEU A N 1
ATOM 645 C CA . LEU A 1 80 ? 11.717 -8.544 -10.358 1.00 88.31 80 LEU A CA 1
ATOM 646 C C . LEU A 1 80 ? 12.401 -8.063 -11.641 1.00 88.31 80 LEU A C 1
ATOM 648 O O . LEU A 1 80 ? 12.366 -8.766 -12.641 1.00 88.31 80 LEU A O 1
ATOM 652 N N . ARG A 1 81 ? 12.977 -6.857 -11.644 1.00 85.19 81 ARG A N 1
ATOM 653 C CA . ARG A 1 81 ? 13.736 -6.340 -12.789 1.00 85.19 81 ARG A CA 1
ATOM 654 C C . ARG A 1 81 ? 15.184 -6.832 -12.803 1.00 85.19 81 ARG A C 1
ATOM 656 O O . ARG A 1 81 ? 15.793 -6.854 -13.866 1.00 85.19 81 ARG A O 1
ATOM 663 N N . VAL A 1 82 ? 15.745 -7.114 -11.628 1.00 89.75 82 VAL A N 1
ATOM 664 C CA . VAL A 1 82 ? 17.143 -7.543 -11.462 1.00 89.75 82 VAL A CA 1
ATOM 665 C C . VAL A 1 82 ? 17.294 -9.068 -11.547 1.00 89.75 82 VAL A C 1
ATOM 667 O O . VAL A 1 82 ? 18.383 -9.532 -11.871 1.00 89.75 82 VAL A O 1
ATOM 670 N N . SER A 1 83 ? 16.229 -9.825 -11.255 1.00 75.94 83 SER A N 1
ATOM 671 C CA . SER A 1 83 ? 16.184 -11.295 -11.382 1.00 75.94 83 SER A CA 1
ATOM 672 C C . SER A 1 83 ? 15.995 -11.727 -12.831 1.00 75.94 83 SER A C 1
ATOM 674 O O . SER A 1 83 ? 16.592 -12.758 -13.204 1.00 75.94 83 SER A O 1
#

Sequence (83 aa):
MYPRIVWGGLWGFLFLLPIYASSIFARSFVIALIPTLITLFVFFPFYEGKGVAGLSLGILTPFLVFFFFWIWSLTAAISLRVS